Protein AF-A0A6G2DEC5-F1 (afdb_monomer_lite)

Sequence (152 aa):
QDPIVVGNTFGRDRAMTNDLGRRVKVAGPSTPVSITGLNEAPMAGDHFAVYEDEKSARAAGEERAKRALMKQRQATQRVSLENLFDTLKAGELKSVNVIIKADVQGSVEALSASLQKIDVEGVKVTIVHSAVGAINESDVTLAEASNAFIVG

Radius of gyration: 20.08 Å; chains: 1; bounding box: 40×41×50 Å

Secondary structure (DSSP, 8-state):
--EEEETTEEEEEEEEEETTS-EES---TT--EEEEEESSPPPTTPPEEE-S-HHHHHHHHHHHHHHHHHHHHHHHT---HHHHHHHHHSTT-EEEEEEEEESSHHHHHHHHHHHHT--BTTEEEEEEEEEES---HHHHHHHHHHTEEEE-

Foldseek 3Di:
DWWKDWQLKTFDFPWKAFPVRDTDPDDDPPTDIDGDTIPDDHDPPTDMDTDPDNVVSVVVSNVRNVVVVVVVVVVVPPPDPVNVVVVVVPPQLAEAEAEEEEQDPVVQVVVVVVQCPPDDPSYHYHYPYTDYDDDDPVNVVVCVVVVHYYDD

Structure (mmCIF, N/CA/C/O backbone):
data_AF-A0A6G2DEC5-F1
#
_entry.id   AF-A0A6G2DEC5-F1
#
loop_
_atom_site.group_PDB
_atom_site.id
_atom_site.type_symbol
_atom_site.label_atom_id
_atom_site.label_alt_id
_atom_site.label_comp_id
_atom_site.label_asym_id
_atom_site.label_entity_id
_atom_site.label_seq_id
_atom_site.pdbx_PDB_ins_code
_atom_site.Cartn_x
_atom_site.Cartn_y
_atom_site.Cartn_z
_atom_site.occupancy
_atom_site.B_iso_or_equiv
_atom_site.auth_seq_id
_atom_site.auth_comp_id
_atom_site.auth_asym_id
_atom_site.auth_atom_id
_atom_site.pdbx_PDB_model_num
ATOM 1 N N . GLN A 1 1 ? 15.491 0.737 -17.686 1.00 77.00 1 GLN A N 1
ATOM 2 C CA . GLN A 1 1 ? 14.823 0.712 -16.370 1.00 77.00 1 GLN A CA 1
ATOM 3 C C . GLN A 1 1 ? 13.749 1.742 -16.492 1.00 77.00 1 GLN A C 1
ATOM 5 O O . GLN A 1 1 ? 14.075 2.919 -16.627 1.00 77.00 1 GLN A O 1
ATOM 10 N N . ASP A 1 2 ? 12.519 1.272 -16.551 1.00 84.25 2 ASP A N 1
ATOM 11 C CA . ASP A 1 2 ? 11.446 2.078 -17.098 1.00 84.25 2 ASP A CA 1
ATOM 12 C C . ASP A 1 2 ? 10.805 2.867 -15.952 1.00 84.25 2 ASP A C 1
ATOM 14 O O . ASP A 1 2 ? 10.551 2.292 -14.882 1.00 84.25 2 ASP A O 1
ATOM 18 N N . PRO A 1 3 ? 10.629 4.190 -16.106 1.00 89.31 3 PRO A N 1
ATOM 19 C CA . PRO A 1 3 ? 9.904 4.997 -15.140 1.00 89.31 3 PRO A CA 1
ATOM 20 C C . PRO A 1 3 ? 8.437 4.586 -15.090 1.00 89.31 3 PRO A C 1
ATOM 22 O O . PRO A 1 3 ? 7.743 4.561 -16.107 1.00 89.31 3 PRO A O 1
ATOM 25 N N . ILE A 1 4 ? 7.959 4.291 -13.888 1.00 90.38 4 ILE A N 1
ATOM 26 C CA . ILE A 1 4 ? 6.611 3.783 -13.656 1.00 90.38 4 ILE A CA 1
ATOM 27 C C . ILE A 1 4 ? 5.902 4.686 -12.657 1.00 90.38 4 ILE A C 1
ATOM 29 O O . ILE A 1 4 ? 6.485 5.128 -11.664 1.00 90.38 4 ILE A O 1
ATOM 33 N N . VAL A 1 5 ? 4.614 4.905 -12.902 1.00 90.38 5 VAL A N 1
ATOM 34 C CA . VAL A 1 5 ? 3.688 5.511 -11.950 1.00 90.38 5 VAL A CA 1
ATOM 35 C C . VAL A 1 5 ? 2.519 4.555 -11.747 1.00 90.38 5 VAL A C 1
ATOM 37 O O . VAL A 1 5 ? 1.911 4.103 -12.717 1.00 90.38 5 VAL A O 1
ATOM 40 N N . VAL A 1 6 ? 2.199 4.256 -10.490 1.00 89.44 6 VAL A N 1
ATOM 41 C CA . VAL A 1 6 ? 1.063 3.413 -10.102 1.00 89.44 6 VAL A CA 1
ATOM 42 C C . VAL A 1 6 ? 0.223 4.197 -9.109 1.00 89.44 6 VAL A C 1
ATOM 44 O O . VAL A 1 6 ? 0.680 4.476 -8.005 1.00 89.44 6 VAL A O 1
ATOM 47 N N . GLY A 1 7 ? -0.971 4.624 -9.518 1.00 87.56 7 GLY A N 1
ATOM 48 C CA . GLY A 1 7 ? -1.825 5.467 -8.677 1.00 87.56 7 GLY A CA 1
ATOM 49 C C . GLY A 1 7 ? -1.124 6.764 -8.252 1.00 87.56 7 GLY A C 1
ATOM 50 O O . GLY A 1 7 ? -0.801 7.609 -9.097 1.00 87.56 7 GLY A O 1
ATOM 51 N N . ASN A 1 8 ? -0.894 6.901 -6.941 1.00 86.38 8 ASN A N 1
ATOM 52 C CA . ASN A 1 8 ? -0.199 8.032 -6.305 1.00 86.38 8 ASN A CA 1
ATOM 53 C C . ASN A 1 8 ? 1.304 7.780 -6.070 1.00 86.38 8 ASN A C 1
ATOM 55 O O . ASN A 1 8 ? 2.011 8.647 -5.563 1.00 86.38 8 ASN A O 1
ATOM 59 N N . THR A 1 9 ? 1.787 6.598 -6.430 1.00 85.69 9 THR A N 1
ATOM 60 C CA . THR A 1 9 ? 3.142 6.104 -6.186 1.00 85.69 9 THR A CA 1
ATOM 61 C C . THR A 1 9 ? 3.947 6.160 -7.482 1.00 85.69 9 THR A C 1
ATOM 63 O O . THR A 1 9 ? 3.401 6.017 -8.578 1.00 85.69 9 THR A O 1
ATOM 66 N N . PHE A 1 10 ? 5.261 6.354 -7.390 1.00 88.94 10 PHE A N 1
ATOM 67 C CA . PHE A 1 10 ? 6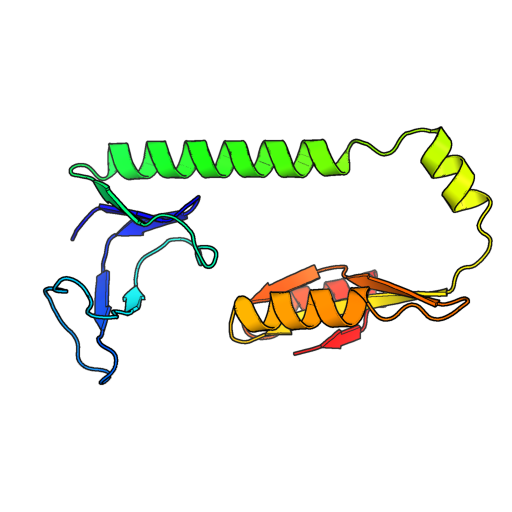.147 6.368 -8.554 1.00 88.94 10 PHE A CA 1
ATOM 68 C C . PHE A 1 10 ? 7.467 5.656 -8.264 1.00 88.94 10 PHE A C 1
ATOM 70 O O . PHE A 1 10 ? 7.882 5.473 -7.122 1.00 88.94 10 PHE A O 1
ATOM 77 N N . GLY A 1 11 ? 8.167 5.250 -9.313 1.00 89.19 11 GLY A N 1
ATOM 78 C CA . GLY A 1 11 ? 9.465 4.616 -9.158 1.00 89.19 11 GLY A CA 1
ATOM 79 C C . GLY A 1 11 ? 10.057 4.164 -10.475 1.00 89.19 11 GLY A C 1
ATOM 80 O O . GLY A 1 11 ? 9.668 4.616 -11.551 1.00 89.19 11 GLY A O 1
ATOM 81 N N . ARG A 1 12 ? 11.026 3.260 -10.374 1.00 89.00 12 ARG A N 1
ATOM 82 C CA . ARG A 1 12 ? 11.648 2.617 -11.531 1.00 89.00 12 ARG A CA 1
ATOM 83 C C . ARG A 1 12 ? 11.543 1.114 -11.365 1.00 89.00 12 ARG A C 1
ATOM 85 O O . ARG A 1 12 ? 11.756 0.616 -10.260 1.00 89.00 12 ARG A O 1
ATOM 92 N N . ASP A 1 13 ? 11.303 0.395 -12.456 1.00 87.88 13 ASP A N 1
ATOM 93 C CA . ASP A 1 13 ? 11.445 -1.060 -12.426 1.00 87.88 13 ASP A CA 1
ATOM 94 C C . ASP A 1 13 ? 12.917 -1.442 -12.198 1.00 87.88 13 ASP A C 1
ATOM 96 O O . ASP A 1 13 ? 13.788 -1.210 -13.046 1.00 87.88 13 ASP A O 1
ATOM 100 N N . ARG A 1 14 ? 13.202 -2.009 -11.021 1.00 87.44 14 ARG A N 1
ATOM 101 C CA . ARG A 1 14 ? 14.516 -2.565 -10.664 1.00 87.44 14 ARG A CA 1
ATOM 102 C C . ARG A 1 14 ? 14.591 -4.058 -10.960 1.00 87.44 14 ARG A C 1
ATOM 104 O O . ARG A 1 14 ? 15.670 -4.563 -11.286 1.00 87.44 14 ARG A O 1
ATOM 111 N N . ALA A 1 15 ? 13.483 -4.769 -10.800 1.00 88.50 15 ALA A N 1
ATOM 112 C CA . ALA A 1 15 ? 13.379 -6.188 -11.081 1.00 88.50 15 ALA A CA 1
ATOM 113 C C . ALA A 1 15 ? 11.914 -6.602 -11.200 1.00 88.50 15 ALA A C 1
ATOM 115 O O . ALA A 1 15 ? 11.117 -6.290 -10.310 1.00 88.50 15 ALA A O 1
ATOM 116 N N . MET A 1 16 ? 11.641 -7.420 -12.218 1.00 91.38 16 MET A N 1
ATOM 117 C CA . MET A 1 16 ? 10.398 -8.165 -12.364 1.00 91.38 16 MET A CA 1
ATOM 118 C C . MET A 1 16 ? 10.610 -9.647 -12.068 1.00 91.38 16 MET A C 1
ATOM 120 O O . MET A 1 16 ? 11.571 -10.262 -12.545 1.00 91.38 16 MET A O 1
ATOM 124 N N . THR A 1 17 ? 9.677 -10.226 -11.324 1.00 92.62 17 THR A N 1
ATOM 125 C CA . THR A 1 17 ? 9.620 -11.659 -11.020 1.00 92.62 17 THR A CA 1
ATOM 126 C C . THR A 1 17 ? 8.241 -12.184 -11.402 1.00 92.62 17 THR A C 1
ATOM 128 O O . THR A 1 17 ? 7.243 -11.540 -11.092 1.00 92.62 17 THR A O 1
ATOM 131 N N . ASN A 1 18 ? 8.169 -13.320 -12.091 1.00 92.69 18 ASN A N 1
ATOM 132 C CA . ASN A 1 18 ? 6.888 -13.942 -12.429 1.00 92.69 18 ASN A CA 1
ATOM 133 C C . ASN A 1 18 ? 6.303 -14.746 -11.251 1.00 92.69 18 ASN A C 1
ATOM 135 O O . ASN A 1 18 ? 6.930 -14.904 -10.203 1.00 92.69 18 ASN A O 1
ATOM 139 N N . ASP A 1 19 ? 5.108 -15.286 -11.453 1.00 88.50 19 ASP A N 1
ATOM 140 C CA . ASP A 1 19 ? 4.388 -16.188 -10.545 1.00 88.50 19 ASP A CA 1
ATOM 141 C C . ASP A 1 19 ? 5.186 -17.444 -10.144 1.00 88.50 19 ASP A C 1
ATOM 143 O O . ASP A 1 19 ? 5.027 -17.961 -9.042 1.00 88.50 19 ASP A O 1
ATOM 147 N N . LEU A 1 20 ? 6.103 -17.899 -11.002 1.00 89.62 20 LEU A N 1
ATOM 148 C CA . LEU A 1 20 ? 7.000 -19.030 -10.734 1.00 89.62 20 LEU A CA 1
ATOM 149 C C . LEU A 1 20 ? 8.281 -18.639 -9.975 1.00 89.62 20 LEU A C 1
ATOM 151 O O . LEU A 1 20 ? 9.207 -19.449 -9.879 1.00 89.62 20 LEU A O 1
ATOM 155 N N . GLY A 1 21 ? 8.388 -17.397 -9.492 1.00 86.62 21 GLY A N 1
ATOM 156 C CA . GLY A 1 21 ? 9.553 -16.908 -8.750 1.00 86.62 21 GLY A CA 1
ATOM 157 C C . GLY A 1 21 ? 10.800 -16.673 -9.610 1.00 86.62 21 GLY A C 1
ATOM 158 O O . GLY A 1 21 ? 11.896 -16.481 -9.084 1.00 86.62 21 GLY A O 1
ATOM 159 N N . ARG A 1 22 ? 10.672 -16.684 -10.941 1.00 90.62 22 ARG A N 1
ATOM 160 C CA . ARG A 1 22 ? 11.786 -16.469 -11.874 1.00 90.62 22 ARG A CA 1
ATOM 161 C C . ARG A 1 22 ? 11.861 -15.004 -12.271 1.00 90.62 22 ARG A C 1
ATOM 163 O O . ARG A 1 22 ? 10.852 -14.384 -12.604 1.00 90.62 22 ARG A O 1
ATOM 170 N N . ARG A 1 23 ? 13.078 -14.455 -12.298 1.00 90.44 23 ARG A N 1
ATOM 171 C CA . ARG A 1 23 ? 13.302 -13.096 -12.803 1.00 90.44 23 ARG A CA 1
ATOM 172 C C . ARG A 1 23 ? 13.040 -13.056 -14.304 1.00 90.44 23 ARG A C 1
ATOM 174 O O . ARG A 1 23 ? 13.618 -13.838 -15.058 1.00 90.44 23 ARG A O 1
ATOM 181 N N . VAL A 1 24 ? 12.204 -12.118 -14.723 1.00 90.31 24 VAL A N 1
ATOM 182 C CA . VAL A 1 24 ? 11.853 -11.881 -16.125 1.00 90.31 24 VAL A CA 1
ATOM 183 C C . VAL A 1 24 ? 12.268 -10.468 -16.519 1.00 90.31 24 VAL A C 1
ATOM 185 O O . VAL A 1 24 ? 12.336 -9.573 -15.683 1.00 90.31 24 VAL A O 1
ATOM 188 N N . LYS A 1 25 ? 12.604 -10.269 -17.796 1.00 87.25 25 LYS A N 1
ATOM 189 C CA . LYS A 1 25 ? 12.949 -8.941 -18.340 1.00 87.25 25 LYS A CA 1
ATOM 190 C C . LYS A 1 25 ? 11.800 -8.296 -19.105 1.00 87.25 25 LYS A C 1
ATOM 192 O O . LYS A 1 25 ? 11.834 -7.100 -19.348 1.00 87.25 25 LYS A O 1
ATOM 197 N N . VAL A 1 26 ? 10.824 -9.098 -19.519 1.00 87.31 26 VAL A N 1
ATOM 198 C CA . VAL A 1 26 ? 9.687 -8.676 -20.332 1.00 87.31 26 VAL A CA 1
ATOM 199 C C . VAL A 1 26 ? 8.452 -9.368 -19.775 1.00 87.31 26 VAL A C 1
ATOM 201 O O . VAL A 1 26 ? 8.478 -10.581 -19.562 1.00 87.31 26 VAL A O 1
ATOM 204 N N . ALA A 1 27 ? 7.395 -8.596 -19.542 1.00 87.06 27 ALA A N 1
ATOM 205 C CA . ALA A 1 27 ? 6.077 -9.098 -19.185 1.00 87.06 27 ALA A CA 1
ATOM 206 C C . ALA A 1 27 ? 5.157 -8.950 -20.403 1.00 87.06 27 ALA A C 1
ATOM 208 O O . ALA A 1 27 ? 4.969 -7.846 -20.913 1.00 87.06 27 ALA A O 1
ATOM 209 N N . GLY A 1 28 ? 4.626 -10.066 -20.905 1.00 89.25 28 GLY A N 1
ATOM 210 C CA . GLY A 1 28 ? 3.615 -10.045 -21.960 1.00 89.25 28 GLY A CA 1
ATOM 211 C C . GLY A 1 28 ? 2.237 -9.652 -21.415 1.00 89.25 28 GLY A C 1
ATOM 212 O O . GLY A 1 28 ? 2.022 -9.676 -20.198 1.00 89.25 28 GLY A O 1
ATOM 213 N N . PRO A 1 29 ? 1.269 -9.335 -22.292 1.00 88.19 29 PRO A N 1
ATOM 214 C CA . PRO A 1 29 ? -0.108 -9.124 -21.861 1.00 88.19 29 PRO A CA 1
ATOM 215 C C . PRO A 1 29 ? -0.630 -10.369 -21.126 1.00 88.19 29 PRO A C 1
ATOM 217 O O . PRO A 1 29 ? -0.350 -11.500 -21.522 1.00 88.19 29 PRO A O 1
ATOM 220 N N . SER A 1 30 ? -1.399 -10.160 -20.057 1.00 87.75 30 SER A N 1
ATOM 221 C CA . SER A 1 30 ? -1.963 -11.221 -19.198 1.00 87.75 30 SER A CA 1
ATOM 222 C C . SER A 1 30 ? -0.949 -12.043 -18.388 1.00 87.75 30 SER A C 1
ATOM 224 O O . SER A 1 30 ? -1.310 -13.084 -17.847 1.00 87.75 30 SER A O 1
ATOM 226 N N . THR A 1 31 ? 0.307 -11.600 -18.273 1.00 87.12 31 THR A N 1
ATOM 227 C CA . THR A 1 31 ? 1.293 -12.247 -17.391 1.00 87.12 31 THR A CA 1
ATOM 228 C C . THR A 1 31 ? 1.399 -11.485 -16.068 1.00 87.12 31 THR A C 1
ATOM 230 O O . THR A 1 31 ? 1.817 -10.325 -16.086 1.00 87.12 31 THR A O 1
ATOM 233 N N . PRO A 1 32 ? 1.053 -12.092 -14.918 1.00 90.50 32 PRO A N 1
ATOM 234 C CA . PRO A 1 32 ? 1.252 -11.453 -13.625 1.00 90.50 32 PRO A CA 1
ATOM 235 C C . PRO A 1 32 ? 2.749 -11.370 -13.309 1.00 90.50 32 PRO A C 1
ATOM 237 O O . PRO A 1 32 ? 3.482 -12.356 -13.414 1.00 90.50 32 PRO A O 1
ATOM 240 N N . VAL A 1 33 ? 3.206 -10.185 -12.908 1.00 91.12 33 VAL A N 1
ATOM 241 C CA . VAL A 1 33 ? 4.591 -9.950 -12.493 1.00 91.12 33 VAL A CA 1
ATOM 242 C C . VAL A 1 33 ? 4.633 -9.105 -11.228 1.00 91.12 33 VAL A C 1
ATOM 244 O O . VAL A 1 33 ? 3.860 -8.164 -11.060 1.00 91.12 33 VAL A O 1
ATOM 247 N N . SER A 1 34 ? 5.565 -9.434 -10.341 1.00 89.06 34 SER A N 1
ATOM 248 C CA . SER A 1 34 ? 5.911 -8.623 -9.181 1.00 89.06 34 SER A CA 1
ATOM 249 C C . SER A 1 34 ? 7.036 -7.673 -9.561 1.00 89.06 34 SER A C 1
ATOM 251 O O . SER A 1 34 ? 8.123 -8.122 -9.929 1.00 89.06 34 SER A O 1
ATOM 253 N N . ILE A 1 35 ? 6.782 -6.373 -9.439 1.00 89.94 35 ILE A N 1
ATOM 254 C CA . ILE A 1 35 ? 7.745 -5.308 -9.731 1.00 89.94 35 ILE A CA 1
ATOM 255 C C . ILE A 1 35 ? 8.328 -4.800 -8.416 1.00 89.94 35 ILE A C 1
ATOM 257 O O . ILE A 1 35 ? 7.616 -4.617 -7.431 1.00 89.94 35 ILE A O 1
ATOM 261 N N . THR A 1 36 ? 9.631 -4.542 -8.405 1.00 88.44 36 THR A N 1
ATOM 262 C CA . THR A 1 36 ? 10.325 -3.919 -7.271 1.00 88.44 36 THR A CA 1
ATOM 263 C C . THR A 1 36 ? 10.931 -2.582 -7.686 1.00 88.44 36 THR A C 1
ATOM 265 O O . THR A 1 36 ? 11.375 -2.427 -8.823 1.00 88.44 36 THR A O 1
ATOM 268 N N . GLY A 1 37 ? 10.986 -1.617 -6.760 1.00 87.00 37 GLY A N 1
ATOM 269 C CA . GLY A 1 37 ? 11.582 -0.294 -7.005 1.00 87.00 37 GLY A CA 1
ATOM 270 C C . GLY A 1 37 ? 10.613 0.892 -7.014 1.00 87.00 37 GLY A C 1
ATOM 271 O O . GLY A 1 37 ? 11.015 1.996 -7.385 1.00 87.00 37 GLY A O 1
ATOM 272 N N . LEU A 1 38 ? 9.370 0.679 -6.583 1.00 87.56 38 LEU A N 1
ATOM 273 C CA . LEU A 1 38 ? 8.452 1.755 -6.212 1.00 87.56 38 LEU A CA 1
ATOM 274 C C . LEU A 1 38 ? 8.864 2.369 -4.867 1.00 87.56 38 LEU A C 1
ATOM 276 O O . LEU A 1 38 ? 9.467 1.691 -4.032 1.00 87.56 38 LEU A O 1
ATOM 280 N N . ASN A 1 39 ? 8.572 3.656 -4.681 1.00 84.94 39 ASN A N 1
ATOM 281 C CA . ASN A 1 39 ? 8.861 4.368 -3.436 1.00 84.94 39 ASN A CA 1
ATOM 282 C C . ASN A 1 39 ? 7.960 3.920 -2.273 1.00 84.94 39 ASN A C 1
ATOM 284 O O . ASN A 1 39 ? 8.430 3.821 -1.144 1.00 84.94 39 ASN A O 1
ATOM 288 N N . GLU A 1 40 ? 6.695 3.625 -2.560 1.00 82.25 40 GLU A N 1
ATOM 289 C CA . GLU A 1 40 ? 5.692 3.148 -1.607 1.00 82.25 40 GLU A CA 1
ATOM 290 C C . GLU A 1 40 ? 4.906 1.973 -2.206 1.00 82.25 40 GLU A C 1
ATOM 292 O O . GLU A 1 40 ? 5.019 1.674 -3.398 1.00 82.25 40 GLU A O 1
ATOM 297 N N . ALA A 1 41 ? 4.122 1.281 -1.380 1.00 82.81 41 ALA A N 1
ATOM 298 C CA . ALA A 1 41 ? 3.203 0.261 -1.868 1.00 82.81 41 ALA A CA 1
ATOM 299 C C . ALA A 1 41 ? 1.961 0.944 -2.478 1.00 82.81 41 ALA A C 1
ATOM 301 O O . ALA A 1 41 ? 1.290 1.695 -1.768 1.00 82.81 41 ALA A O 1
ATOM 302 N N . PRO A 1 42 ? 1.644 0.717 -3.767 1.00 85.00 42 PRO A N 1
ATOM 303 C CA . PRO A 1 42 ? 0.431 1.257 -4.373 1.00 85.00 42 PRO A CA 1
ATOM 304 C C . PRO A 1 42 ? -0.819 0.558 -3.825 1.00 85.00 42 PRO A C 1
ATOM 306 O O . PRO A 1 42 ? -0.738 -0.543 -3.270 1.00 85.00 42 PRO A O 1
ATOM 309 N N . MET A 1 43 ? -1.989 1.168 -4.020 1.00 82.25 43 MET A N 1
ATOM 310 C CA . MET A 1 43 ? -3.250 0.545 -3.626 1.00 82.25 43 MET A CA 1
ATOM 311 C C . MET A 1 43 ? -3.699 -0.492 -4.659 1.00 82.25 43 MET A C 1
ATOM 313 O O . MET A 1 43 ? -3.389 -0.414 -5.852 1.00 82.25 43 MET A O 1
ATOM 317 N N . ALA A 1 44 ? -4.460 -1.485 -4.199 1.00 82.06 44 ALA A N 1
ATOM 318 C CA . ALA A 1 44 ? -5.062 -2.459 -5.096 1.00 82.06 44 ALA A CA 1
ATOM 319 C C . ALA A 1 44 ? -6.044 -1.760 -6.053 1.00 82.06 44 ALA A C 1
ATOM 321 O O . ALA A 1 44 ? -6.886 -0.971 -5.633 1.00 82.06 44 ALA A O 1
ATOM 322 N N . GLY A 1 45 ? -5.936 -2.062 -7.349 1.00 82.75 45 GLY A N 1
ATOM 323 C CA . GLY A 1 45 ? -6.774 -1.456 -8.389 1.00 82.75 45 GLY A CA 1
ATOM 324 C C . GLY A 1 45 ? -6.255 -0.128 -8.950 1.00 82.75 45 GLY A C 1
ATOM 325 O O . GLY A 1 45 ? -6.870 0.408 -9.871 1.00 82.75 45 GLY A O 1
ATOM 326 N N . ASP A 1 46 ? -5.123 0.384 -8.459 1.00 86.75 46 ASP A N 1
ATOM 327 C CA . ASP A 1 46 ? -4.503 1.580 -9.022 1.00 86.75 46 ASP A CA 1
ATOM 328 C C . ASP A 1 46 ? -4.038 1.368 -10.470 1.00 86.75 46 ASP A C 1
ATOM 330 O O . ASP A 1 46 ? -3.503 0.324 -10.852 1.00 86.75 46 ASP A O 1
ATOM 334 N N . HIS A 1 47 ? -4.200 2.408 -11.290 1.00 86.56 47 HIS A N 1
ATOM 335 C CA . HIS A 1 47 ? -3.745 2.385 -12.675 1.00 86.56 47 HIS A CA 1
ATOM 336 C C . HIS A 1 47 ? -2.218 2.436 -12.760 1.00 86.56 47 HIS A C 1
ATOM 338 O O . HIS A 1 47 ? -1.582 3.357 -12.243 1.00 86.56 47 HIS A O 1
ATOM 344 N N . PHE A 1 48 ? -1.660 1.471 -13.487 1.00 88.38 48 PHE A N 1
ATOM 345 C CA . PHE A 1 48 ? -0.248 1.382 -13.833 1.00 88.38 48 PHE A CA 1
ATOM 346 C C . PHE A 1 48 ? 0.025 2.087 -15.167 1.00 88.38 48 PHE A C 1
ATOM 348 O O . PHE A 1 48 ? -0.643 1.809 -16.165 1.00 88.38 48 PHE A O 1
ATOM 355 N N . ALA A 1 49 ? 1.022 2.971 -15.203 1.00 89.19 49 ALA A N 1
ATOM 356 C CA . ALA A 1 49 ? 1.457 3.659 -16.413 1.00 89.19 49 ALA A CA 1
ATOM 357 C C . ALA A 1 49 ? 2.986 3.752 -16.486 1.00 89.19 49 ALA A C 1
ATOM 359 O O . ALA A 1 49 ? 3.649 4.090 -15.503 1.00 89.19 49 ALA A O 1
ATOM 360 N N . VAL A 1 50 ? 3.530 3.493 -17.675 1.00 89.19 50 VAL A N 1
ATOM 361 C CA . VAL A 1 50 ? 4.952 3.674 -17.995 1.00 89.19 50 VAL A CA 1
ATOM 362 C C . VAL A 1 50 ? 5.131 5.027 -18.672 1.00 89.19 50 VAL A C 1
ATOM 364 O O . VAL A 1 50 ? 4.311 5.423 -19.500 1.00 89.19 50 VAL A O 1
ATOM 367 N N . TYR A 1 51 ? 6.194 5.735 -18.313 1.00 87.56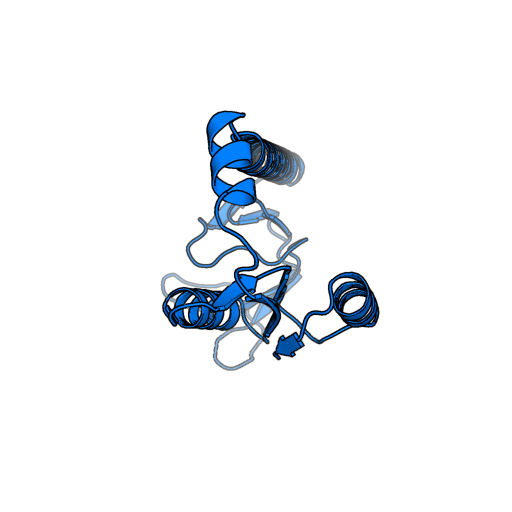 51 TYR A N 1
ATOM 368 C CA . TYR A 1 51 ? 6.546 7.034 -18.875 1.00 87.56 51 TYR A CA 1
ATOM 369 C C . TYR A 1 51 ? 7.897 6.946 -19.582 1.00 87.56 51 TYR A C 1
ATOM 371 O O . TYR A 1 51 ? 8.764 6.178 -19.174 1.00 87.56 51 TYR A O 1
ATOM 379 N N . GLU A 1 52 ? 8.091 7.766 -20.612 1.00 86.00 52 GLU A N 1
ATOM 380 C CA . GLU A 1 52 ? 9.368 7.849 -21.337 1.00 86.00 52 GLU A CA 1
ATOM 381 C C . GLU A 1 52 ? 10.467 8.475 -20.465 1.00 86.00 52 GLU A C 1
ATOM 383 O O . GLU A 1 52 ? 11.592 7.981 -20.416 1.00 86.00 52 GLU A O 1
ATOM 388 N N . ASP A 1 53 ? 10.106 9.514 -19.704 1.00 88.00 53 ASP A N 1
ATOM 389 C CA . ASP A 1 53 ? 11.027 10.279 -18.869 1.00 88.00 53 ASP A CA 1
ATOM 390 C C . ASP A 1 53 ? 10.727 10.125 -17.376 1.00 88.00 53 ASP A C 1
ATOM 392 O O . ASP A 1 53 ? 9.599 10.314 -16.908 1.00 88.00 53 ASP A O 1
ATOM 396 N N . GLU A 1 54 ? 11.779 9.915 -16.582 1.00 84.06 54 GLU A N 1
ATOM 397 C CA . GLU A 1 54 ? 11.665 9.840 -15.122 1.00 84.06 54 GLU A CA 1
ATOM 398 C C . GLU A 1 54 ? 11.170 11.151 -14.506 1.00 84.06 54 GLU A C 1
ATOM 400 O O . GLU A 1 54 ? 10.386 11.141 -13.558 1.00 84.06 54 GLU A O 1
ATOM 405 N N . LYS A 1 55 ? 11.612 12.292 -15.041 1.00 87.56 55 LYS A N 1
ATOM 406 C CA . LYS A 1 55 ? 11.212 13.606 -14.527 1.00 87.56 55 LYS A CA 1
ATOM 407 C C . LYS A 1 55 ? 9.700 13.801 -14.646 1.00 87.56 55 LYS A C 1
ATOM 409 O O . LYS A 1 55 ? 9.073 14.281 -13.704 1.00 87.56 55 LYS A O 1
ATOM 414 N N . SER A 1 56 ? 9.130 13.380 -15.773 1.00 87.31 56 SER A N 1
ATOM 415 C CA . SER A 1 56 ? 7.693 13.429 -16.040 1.00 87.31 56 SER A CA 1
ATOM 416 C C . SER A 1 56 ? 6.923 12.450 -15.151 1.00 87.31 56 SER A C 1
ATOM 418 O O . SER A 1 56 ? 5.916 12.834 -14.559 1.00 87.31 56 SER A O 1
ATOM 420 N N . ALA A 1 57 ? 7.432 11.223 -14.980 1.00 86.06 57 ALA A N 1
ATOM 421 C CA . ALA A 1 57 ? 6.857 10.225 -14.073 1.00 86.06 57 ALA A CA 1
ATOM 422 C C . ALA A 1 57 ? 6.805 10.726 -12.620 1.00 86.06 57 ALA A C 1
ATOM 424 O O . ALA A 1 57 ? 5.765 10.660 -11.965 1.00 86.06 57 ALA A O 1
ATOM 425 N N . ARG A 1 58 ? 7.921 11.283 -12.133 1.00 86.19 58 ARG A N 1
ATOM 426 C CA . ARG A 1 58 ? 8.038 11.842 -10.783 1.00 86.19 58 ARG A CA 1
ATOM 427 C C . ARG A 1 58 ? 7.083 13.011 -10.581 1.00 86.19 58 ARG A C 1
ATOM 429 O O . ARG A 1 58 ? 6.339 13.005 -9.610 1.00 86.19 58 ARG A O 1
ATOM 436 N N . ALA A 1 59 ? 7.054 13.970 -11.509 1.00 88.19 59 ALA A N 1
ATOM 437 C CA . ALA A 1 59 ? 6.154 15.118 -11.418 1.00 88.19 59 ALA A CA 1
ATOM 438 C C . ALA A 1 59 ? 4.678 14.684 -11.368 1.00 88.19 59 ALA A C 1
ATOM 440 O O . ALA A 1 59 ? 3.920 15.177 -10.534 1.00 88.19 59 ALA A O 1
ATOM 441 N N . ALA A 1 60 ? 4.283 13.718 -12.205 1.00 87.38 60 ALA A N 1
ATOM 442 C CA . ALA A 1 60 ? 2.926 13.178 -12.209 1.00 87.38 60 ALA A CA 1
ATOM 443 C C . ALA A 1 60 ? 2.581 12.440 -10.902 1.00 87.38 60 ALA A C 1
ATOM 445 O O . ALA A 1 60 ? 1.494 12.637 -10.356 1.00 87.38 60 ALA A O 1
ATOM 446 N N . GLY A 1 61 ? 3.495 11.609 -10.391 1.00 86.00 61 GLY A N 1
ATOM 447 C CA . GLY A 1 61 ? 3.322 10.895 -9.124 1.00 86.00 61 GLY A CA 1
ATOM 448 C C . GLY A 1 61 ? 3.215 11.845 -7.928 1.00 86.00 61 GLY A C 1
ATOM 449 O O . GLY A 1 61 ? 2.268 11.752 -7.151 1.00 86.00 61 GLY A O 1
ATOM 450 N N . GLU A 1 62 ? 4.124 12.817 -7.823 1.00 87.69 62 GLU A N 1
ATOM 451 C CA . GLU A 1 62 ? 4.128 13.822 -6.753 1.00 87.69 62 GLU A CA 1
ATOM 452 C C . GLU A 1 62 ? 2.863 14.687 -6.764 1.00 87.69 62 GLU A C 1
ATOM 454 O O . GLU A 1 62 ? 2.280 14.952 -5.709 1.00 87.69 62 GLU A O 1
ATOM 459 N N . GLU A 1 63 ? 2.391 15.105 -7.942 1.00 89.38 63 GLU A N 1
ATOM 460 C CA . GLU A 1 63 ? 1.156 15.882 -8.048 1.00 89.38 63 GLU A CA 1
ATOM 461 C C . GLU A 1 63 ? -0.062 15.072 -7.575 1.00 89.38 63 GLU A C 1
ATOM 463 O O . GLU A 1 63 ? -0.903 15.587 -6.826 1.00 89.38 63 GLU A O 1
ATOM 468 N N . ARG A 1 64 ? -0.146 13.791 -7.962 1.00 88.44 64 ARG A N 1
ATOM 469 C CA . ARG A 1 64 ? -1.221 12.882 -7.534 1.00 88.44 64 ARG A CA 1
ATOM 470 C C . ARG A 1 64 ? -1.179 12.625 -6.031 1.00 88.44 64 ARG A C 1
ATOM 472 O O . ARG A 1 64 ? -2.204 12.808 -5.373 1.00 88.44 64 ARG A O 1
ATOM 479 N N . ALA A 1 65 ? -0.007 12.320 -5.477 1.00 85.81 65 ALA A N 1
ATOM 480 C CA . ALA A 1 65 ? 0.189 12.139 -4.040 1.00 85.81 65 ALA A CA 1
ATOM 481 C C . ALA A 1 65 ? -0.219 13.390 -3.248 1.00 85.81 65 ALA A C 1
ATOM 483 O O . ALA A 1 65 ? -0.992 13.311 -2.290 1.00 85.81 65 ALA A O 1
ATOM 484 N N . LYS A 1 66 ? 0.208 14.577 -3.697 1.00 88.12 66 LYS A N 1
ATOM 485 C CA . LYS A 1 66 ? -0.162 15.851 -3.067 1.00 88.12 66 LYS A CA 1
ATOM 486 C C . LYS A 1 66 ? -1.675 16.072 -3.091 1.00 88.12 66 LYS A C 1
ATOM 488 O O . LYS A 1 66 ? -2.257 16.492 -2.090 1.00 88.12 66 LYS A O 1
ATOM 493 N N . ARG A 1 67 ? -2.326 15.781 -4.220 1.00 88.06 67 ARG A N 1
ATOM 494 C CA . ARG A 1 67 ? -3.781 15.906 -4.374 1.00 88.06 67 ARG A CA 1
ATOM 495 C C . ARG A 1 67 ? -4.535 14.921 -3.478 1.00 88.06 67 ARG A C 1
ATOM 497 O O . ARG A 1 67 ? -5.539 15.308 -2.880 1.00 88.06 67 ARG A O 1
ATOM 504 N N . ALA A 1 68 ? -4.055 13.685 -3.360 1.00 84.56 68 ALA A N 1
ATOM 505 C CA . ALA A 1 68 ? -4.620 12.676 -2.468 1.00 84.56 68 ALA A CA 1
ATOM 506 C C . ALA A 1 68 ? -4.529 13.114 -0.998 1.00 84.56 68 ALA A C 1
ATOM 508 O O . ALA A 1 68 ? -5.540 13.119 -0.295 1.00 84.56 68 ALA A O 1
ATOM 509 N N . LEU A 1 69 ? -3.364 13.614 -0.572 1.00 84.50 69 LEU A N 1
ATOM 510 C CA . LEU A 1 69 ? -3.160 14.135 0.780 1.00 84.50 69 LEU A CA 1
ATOM 511 C C . LEU A 1 69 ? -4.082 15.325 1.094 1.00 84.50 69 LEU A C 1
ATOM 513 O O . LEU A 1 69 ? -4.651 15.406 2.183 1.00 84.50 69 LEU A O 1
ATOM 517 N N . MET A 1 70 ? -4.268 16.250 0.144 1.00 85.44 70 MET A N 1
ATOM 518 C CA . MET A 1 70 ? -5.213 17.361 0.319 1.00 85.44 70 MET A CA 1
ATOM 519 C C . MET A 1 70 ? -6.655 16.872 0.475 1.00 85.44 70 MET A C 1
ATOM 521 O O . MET A 1 70 ? -7.359 17.352 1.363 1.00 85.44 70 MET A O 1
ATOM 525 N N . LYS A 1 71 ? -7.095 15.909 -0.346 1.00 83.81 71 LYS A N 1
ATOM 526 C CA . LYS A 1 71 ? -8.439 15.320 -0.232 1.00 83.81 71 LYS A CA 1
ATOM 527 C C . LYS A 1 71 ? -8.650 14.650 1.124 1.00 83.81 71 LYS A C 1
ATOM 529 O O . LYS A 1 71 ? -9.686 14.867 1.747 1.00 83.81 71 LYS A O 1
ATOM 534 N N . GLN A 1 72 ? -7.665 13.890 1.600 1.00 80.19 72 GLN A N 1
ATOM 535 C CA . GLN A 1 72 ? -7.733 13.232 2.904 1.00 80.19 72 GLN A CA 1
ATOM 536 C C . GLN A 1 72 ? -7.891 14.251 4.040 1.00 80.19 72 GLN A C 1
ATOM 538 O O . GLN A 1 72 ? -8.766 14.084 4.887 1.00 80.19 72 GLN A O 1
ATOM 543 N N . ARG A 1 73 ? -7.113 15.343 4.016 1.00 78.50 73 ARG A N 1
ATOM 544 C CA . ARG A 1 73 ? -7.212 16.438 5.000 1.00 78.50 73 ARG A CA 1
ATOM 545 C C . ARG A 1 73 ? -8.568 17.146 4.969 1.00 78.50 73 ARG A C 1
ATOM 547 O O . ARG A 1 73 ? -9.121 17.455 6.019 1.00 78.50 73 ARG A O 1
ATOM 554 N N . GLN A 1 74 ? -9.129 17.385 3.783 1.00 76.50 74 GLN A N 1
ATOM 555 C CA . GLN A 1 74 ? -10.456 18.001 3.650 1.00 76.50 74 GLN A CA 1
ATOM 556 C C . GLN A 1 74 ? -11.574 17.108 4.201 1.00 76.50 74 GLN A C 1
ATOM 558 O O . GLN A 1 74 ? -12.522 17.617 4.796 1.00 76.50 74 GLN A O 1
ATOM 563 N N . ALA A 1 75 ? -11.465 15.785 4.038 1.00 68.06 75 ALA A N 1
ATOM 564 C CA . ALA A 1 75 ? -12.423 14.841 4.608 1.00 68.06 75 ALA A CA 1
ATOM 565 C C . ALA A 1 75 ? -12.400 14.843 6.148 1.00 68.06 75 ALA A C 1
ATOM 567 O O . ALA A 1 75 ? -13.449 14.722 6.772 1.00 68.06 75 ALA A O 1
ATOM 568 N N . THR A 1 76 ? -11.230 15.045 6.765 1.00 60.03 76 THR A N 1
ATOM 569 C CA . THR A 1 76 ? -11.087 15.091 8.232 1.00 60.03 76 THR A CA 1
ATOM 570 C C . THR A 1 76 ? -11.538 16.417 8.846 1.00 60.03 76 THR A C 1
ATOM 572 O O . THR A 1 76 ? -11.941 16.443 10.003 1.00 60.03 76 THR A O 1
ATOM 575 N N . GLN A 1 77 ? -11.510 17.522 8.094 1.00 56.03 77 GLN A N 1
ATOM 576 C CA . GLN A 1 77 ? -11.871 18.854 8.602 1.00 56.03 77 GLN A CA 1
ATOM 577 C C . GLN A 1 77 ? -13.384 19.127 8.683 1.00 56.03 77 GLN A C 1
ATOM 579 O O . GLN A 1 77 ? -13.784 20.149 9.235 1.00 56.03 77 GLN A O 1
ATOM 584 N N . ARG A 1 78 ? -14.248 18.234 8.181 1.00 55.41 78 ARG A N 1
ATOM 585 C CA . ARG A 1 78 ? -15.717 18.369 8.268 1.00 55.41 78 ARG A CA 1
ATOM 586 C C . ARG A 1 78 ? -16.289 17.904 9.613 1.00 55.41 78 ARG A C 1
ATOM 588 O O . ARG A 1 78 ? -17.317 17.234 9.668 1.00 55.41 78 ARG A O 1
ATOM 595 N N . VAL A 1 79 ? -15.650 18.282 10.712 1.00 58.72 79 VAL A N 1
ATOM 596 C CA . VAL A 1 79 ? -16.277 18.178 12.029 1.00 58.72 79 VAL A CA 1
ATOM 597 C C . VAL A 1 79 ? -17.043 19.483 12.252 1.00 58.72 79 VAL A C 1
ATOM 599 O O . VAL A 1 79 ? -16.442 20.511 12.553 1.00 58.72 79 VAL A O 1
ATOM 602 N N . SER A 1 80 ? -18.357 19.478 12.011 1.00 64.50 80 SER A N 1
ATOM 603 C CA . SER A 1 80 ? -19.200 20.632 12.338 1.00 64.50 80 SER A CA 1
ATOM 604 C C . SER A 1 80 ? -19.386 20.738 13.854 1.00 64.50 80 SER A C 1
ATOM 606 O O . SER A 1 80 ? -19.278 19.744 14.578 1.00 64.50 80 SER A O 1
ATOM 608 N N . LEU A 1 81 ? -19.654 21.949 14.350 1.00 58.66 81 LEU A N 1
ATOM 609 C CA . LEU A 1 81 ? -19.905 22.171 15.775 1.00 58.66 81 LEU A CA 1
ATOM 610 C C . LEU A 1 81 ? -21.110 21.354 16.266 1.00 58.66 81 LEU A C 1
ATOM 612 O O . LEU A 1 81 ? -21.072 20.869 17.393 1.00 58.66 81 LEU A O 1
ATOM 616 N N . GLU A 1 82 ? -22.127 21.128 15.426 1.00 61.12 82 GLU A N 1
ATOM 617 C CA . GLU A 1 82 ? -23.262 20.265 15.782 1.00 61.12 82 GLU A CA 1
ATOM 618 C C . GLU A 1 82 ? -22.818 18.818 16.056 1.00 61.12 82 GLU A C 1
ATOM 620 O O . GLU A 1 82 ? -23.195 18.251 17.079 1.00 61.12 82 GLU A O 1
ATOM 625 N N . ASN A 1 83 ? -21.930 18.260 15.221 1.00 62.56 83 ASN A N 1
ATOM 626 C CA . ASN A 1 83 ? -21.408 16.903 15.412 1.00 62.56 83 ASN A CA 1
ATOM 627 C C . ASN A 1 83 ? -20.589 16.773 16.705 1.00 62.56 83 ASN A C 1
ATOM 629 O O . ASN A 1 83 ? -20.663 15.738 17.363 1.00 62.56 83 ASN A O 1
ATOM 633 N N . LEU A 1 84 ? -19.838 17.816 17.092 1.00 61.31 84 LEU A N 1
ATOM 634 C CA . LEU A 1 84 ? -19.114 17.838 18.370 1.00 61.31 84 LEU A CA 1
ATOM 635 C C . LEU A 1 84 ? -20.075 17.802 19.561 1.00 61.31 84 LEU A C 1
ATOM 637 O O . LEU A 1 84 ? -19.845 17.051 20.510 1.00 61.31 84 LEU A O 1
ATOM 641 N N . PHE A 1 85 ? -21.167 18.568 19.504 1.00 59.19 85 PHE A N 1
ATOM 642 C CA . PHE A 1 85 ? -22.188 18.570 20.553 1.00 59.19 85 PHE A CA 1
ATOM 643 C C . PHE A 1 85 ? -22.929 17.233 20.658 1.00 59.19 85 PHE A C 1
ATOM 645 O O . PHE A 1 85 ? -23.205 16.794 21.775 1.00 59.19 85 PHE A O 1
ATOM 652 N N . ASP A 1 86 ? -23.194 16.554 19.542 1.00 63.72 86 ASP A N 1
ATOM 653 C CA . ASP A 1 86 ? -23.814 15.226 19.553 1.00 63.72 86 ASP A CA 1
ATOM 654 C C . ASP A 1 86 ? -22.861 14.147 20.089 1.00 63.72 86 ASP A C 1
ATOM 656 O O . ASP A 1 86 ? -23.276 13.315 20.899 1.00 63.72 86 ASP A O 1
ATOM 660 N N . THR A 1 87 ? -21.562 14.206 19.759 1.00 57.72 87 THR A N 1
ATOM 661 C CA . THR A 1 87 ? -20.556 13.312 20.367 1.00 57.72 87 THR A CA 1
ATOM 662 C C . THR A 1 87 ? -20.350 13.550 21.862 1.00 57.72 87 THR A C 1
ATOM 664 O O . THR A 1 87 ? -20.006 12.612 22.570 1.00 57.72 87 THR A O 1
ATOM 667 N N . LEU A 1 88 ? -20.578 14.772 22.359 1.00 57.25 88 LEU A N 1
ATOM 668 C CA . LEU A 1 88 ? -20.517 15.086 23.793 1.00 57.25 88 LEU A CA 1
ATOM 669 C C . LEU A 1 88 ? -21.799 14.678 24.543 1.00 57.25 88 LEU A C 1
ATOM 671 O O . LEU A 1 88 ? -21.733 14.362 25.729 1.00 57.25 88 LEU A O 1
ATOM 675 N N . LYS A 1 89 ? -22.963 14.686 23.874 1.00 57.16 89 LYS A N 1
ATOM 676 C CA . LYS A 1 89 ? -24.255 14.245 24.438 1.00 57.16 89 LYS A CA 1
ATOM 677 C C . LYS A 1 89 ? -24.414 12.726 24.466 1.00 57.16 89 LYS A C 1
ATOM 679 O O . LYS A 1 89 ? -25.121 12.214 25.334 1.00 57.16 89 LYS A O 1
ATOM 684 N N . ALA A 1 90 ? -23.768 12.013 23.547 1.00 56.81 90 ALA A N 1
ATOM 685 C CA . ALA A 1 90 ? -23.632 10.563 23.591 1.00 56.81 90 ALA A CA 1
ATOM 686 C C . ALA A 1 90 ? -22.646 10.175 24.709 1.00 56.81 90 ALA A C 1
ATOM 688 O O . ALA A 1 90 ? -21.474 9.910 24.457 1.00 56.81 90 ALA A O 1
ATOM 689 N N . GLY A 1 91 ? -23.109 10.221 25.961 1.00 54.41 91 GLY A N 1
ATOM 690 C CA . GLY A 1 91 ? -22.317 9.850 27.135 1.00 54.41 91 GLY A CA 1
ATOM 691 C C . GLY A 1 91 ? 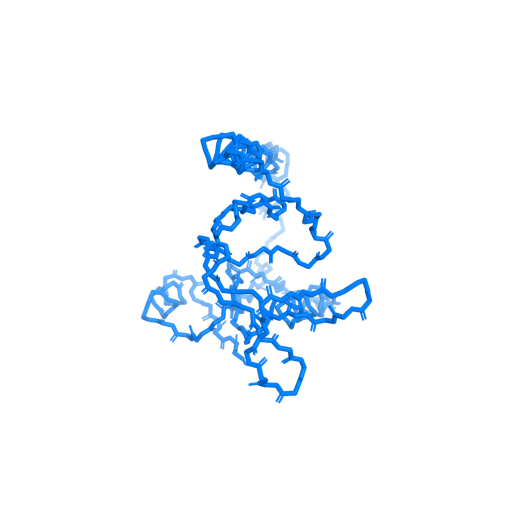-21.624 8.488 26.989 1.00 54.41 91 GLY A C 1
ATOM 692 O O . GLY A 1 91 ? -22.157 7.608 26.322 1.00 54.41 91 GLY A O 1
ATOM 693 N N . GLU A 1 92 ? -20.435 8.365 27.597 1.00 58.56 92 GLU A N 1
ATOM 694 C CA . GLU A 1 92 ? -19.565 7.175 27.742 1.00 58.56 92 GLU A CA 1
ATOM 695 C C . GLU A 1 92 ? -19.883 5.959 26.845 1.00 58.56 92 GLU A C 1
ATOM 697 O O . GLU A 1 92 ? -20.036 4.832 27.320 1.00 58.56 92 GLU A O 1
ATOM 702 N N . LEU A 1 93 ? -19.927 6.140 25.523 1.00 61.09 93 LEU A N 1
ATOM 703 C CA . LEU A 1 93 ? -19.788 4.998 24.628 1.00 61.09 93 LEU A CA 1
ATOM 704 C C . LEU A 1 93 ? -18.370 4.468 24.816 1.00 61.09 93 LEU A C 1
ATOM 706 O O . LEU A 1 93 ? -17.394 5.171 24.544 1.00 61.09 93 LEU A O 1
ATOM 710 N N . LYS A 1 94 ? -18.246 3.235 25.309 1.00 71.19 94 LYS A N 1
ATOM 711 C CA . LYS A 1 94 ? -16.939 2.607 25.494 1.00 71.19 94 LYS A CA 1
ATOM 712 C C . LYS A 1 94 ? -16.332 2.391 24.113 1.00 71.19 94 LYS A C 1
ATOM 714 O O . LYS A 1 94 ? -16.848 1.606 23.321 1.00 71.19 94 LYS A O 1
ATOM 719 N N . SER A 1 95 ? -15.260 3.106 23.794 1.00 77.81 95 SER A N 1
ATOM 720 C CA . SER A 1 95 ? -14.539 2.895 22.544 1.00 77.81 95 SER A CA 1
ATOM 721 C C . SER A 1 95 ? -13.435 1.864 22.736 1.00 77.81 95 SER A C 1
ATOM 723 O O . SER A 1 95 ? -12.680 1.907 23.706 1.00 77.81 95 SER A O 1
ATOM 725 N N . VAL A 1 96 ? -13.334 0.932 21.793 1.00 85.44 96 VAL A N 1
ATOM 726 C CA . VAL A 1 96 ? -12.205 0.005 21.705 1.00 85.44 96 VAL A CA 1
ATOM 727 C C . VAL A 1 96 ? -11.353 0.448 20.532 1.00 85.44 96 VAL A C 1
ATOM 729 O O . VAL A 1 96 ? -11.778 0.375 19.378 1.00 85.44 96 VAL A O 1
ATOM 732 N N . ASN A 1 97 ? -10.160 0.939 20.843 1.00 89.12 97 ASN A N 1
ATOM 733 C CA . ASN A 1 97 ? -9.200 1.377 19.847 1.00 89.12 97 ASN A CA 1
ATOM 734 C C . ASN A 1 97 ? -8.406 0.173 19.335 1.00 89.12 97 ASN A C 1
ATOM 736 O O . ASN A 1 97 ? -7.946 -0.654 20.124 1.00 89.12 97 ASN A O 1
ATOM 740 N N . VAL A 1 98 ? -8.240 0.071 18.018 1.00 90.25 98 VAL A N 1
ATOM 741 C CA . VAL A 1 98 ? -7.517 -1.034 17.377 1.00 90.25 98 VAL A CA 1
ATOM 742 C C . VAL A 1 98 ? -6.519 -0.487 16.361 1.00 90.25 98 VAL A C 1
ATOM 744 O O . VAL A 1 98 ? -6.823 0.440 15.606 1.00 90.25 98 VAL A O 1
ATOM 747 N N . ILE A 1 99 ? -5.326 -1.070 16.347 1.00 91.25 99 ILE A N 1
ATOM 748 C CA . ILE A 1 99 ? -4.292 -0.874 15.336 1.00 91.25 99 ILE A CA 1
ATOM 749 C C . ILE A 1 99 ? -4.188 -2.165 14.531 1.00 91.25 99 ILE A C 1
ATOM 751 O O . ILE A 1 99 ? -4.034 -3.239 15.105 1.00 91.25 99 ILE A O 1
ATOM 755 N N . ILE A 1 100 ? -4.279 -2.059 13.209 1.00 91.06 100 ILE A N 1
ATOM 756 C CA . ILE A 1 100 ? -4.266 -3.202 12.295 1.00 91.06 100 ILE A CA 1
ATOM 757 C C . ILE A 1 100 ? -2.957 -3.207 11.510 1.00 91.06 100 ILE A C 1
ATOM 759 O O . ILE A 1 100 ? -2.622 -2.241 10.819 1.00 91.06 100 ILE A O 1
ATOM 763 N N . LYS A 1 101 ? -2.243 -4.321 11.580 1.00 90.69 101 LYS A N 1
ATOM 764 C CA . LYS A 1 101 ? -1.119 -4.666 10.719 1.00 90.69 101 LYS A CA 1
ATOM 765 C C . LYS A 1 101 ? -1.484 -5.936 9.969 1.00 90.69 101 LYS A C 1
ATOM 767 O O . LYS A 1 101 ? -2.215 -6.763 10.491 1.00 90.69 101 LYS A O 1
ATOM 772 N N . ALA A 1 102 ? -1.055 -6.060 8.724 1.00 87.38 102 ALA A N 1
ATOM 773 C CA . ALA A 1 102 ? -1.175 -7.317 7.996 1.00 87.38 102 ALA A CA 1
ATOM 774 C C . ALA A 1 102 ? -0.097 -7.396 6.920 1.00 87.38 102 ALA A C 1
ATOM 776 O O . ALA A 1 102 ? 0.459 -6.379 6.504 1.00 87.38 102 ALA A O 1
ATOM 777 N N . ASP A 1 103 ? 0.151 -8.599 6.415 1.00 84.50 103 ASP A N 1
ATOM 778 C CA . ASP A 1 103 ? 1.178 -8.831 5.396 1.00 84.50 103 ASP A CA 1
ATOM 779 C C . ASP A 1 103 ? 0.862 -8.163 4.051 1.00 84.50 103 ASP A C 1
ATOM 781 O O . ASP A 1 103 ? 1.767 -7.760 3.321 1.00 84.50 103 ASP A O 1
ATOM 785 N N . VAL A 1 104 ? -0.426 -8.038 3.711 1.00 85.94 104 VAL A N 1
ATOM 786 C CA . VAL A 1 104 ? -0.894 -7.497 2.428 1.00 85.94 104 VAL A CA 1
ATOM 787 C C . VAL A 1 104 ? -2.051 -6.518 2.612 1.00 85.94 104 VAL A C 1
ATOM 789 O O . VAL A 1 104 ? -2.894 -6.680 3.495 1.00 85.94 104 VAL A O 1
ATOM 792 N N . GLN A 1 105 ? -2.132 -5.529 1.717 1.00 81.12 105 GLN A N 1
ATOM 793 C CA . GLN A 1 105 ? -3.145 -4.463 1.737 1.00 81.12 105 GLN A CA 1
ATOM 794 C C . GLN A 1 105 ? -4.585 -5.001 1.779 1.00 81.12 105 GLN A C 1
ATOM 796 O O . GLN A 1 105 ? -5.409 -4.505 2.544 1.00 81.12 105 GLN A O 1
ATOM 801 N N . GLY A 1 106 ? -4.881 -6.060 1.017 1.00 83.56 106 GLY A N 1
ATOM 802 C CA . GLY A 1 106 ? -6.227 -6.642 0.972 1.00 83.56 106 GLY A CA 1
ATOM 803 C C . GLY A 1 106 ? -6.695 -7.212 2.316 1.00 83.56 106 GLY A C 1
ATOM 804 O O . GLY A 1 106 ? -7.876 -7.121 2.645 1.00 83.56 106 GLY A O 1
ATOM 805 N N . SER A 1 107 ? -5.776 -7.742 3.129 1.00 86.75 107 SER A N 1
ATOM 806 C CA . SER A 1 107 ? -6.100 -8.250 4.467 1.00 86.75 107 SER A CA 1
ATOM 807 C C . SER A 1 107 ? -6.426 -7.112 5.433 1.00 86.75 107 SER A C 1
ATOM 809 O O . SER A 1 107 ? -7.386 -7.218 6.194 1.00 86.75 107 SER A O 1
ATOM 811 N N . VAL A 1 108 ? -5.683 -5.999 5.360 1.00 87.19 108 VAL A N 1
ATOM 812 C CA . VAL A 1 108 ? -5.951 -4.795 6.166 1.00 87.19 108 VAL A CA 1
ATOM 813 C C . VAL A 1 108 ? -7.352 -4.256 5.875 1.00 87.19 108 VAL A C 1
ATOM 815 O O . VAL A 1 108 ? -8.111 -3.958 6.800 1.00 87.19 108 VAL A O 1
ATOM 818 N N . GLU A 1 109 ? -7.718 -4.164 4.597 1.00 84.75 109 GLU A N 1
ATOM 819 C CA . GLU A 1 10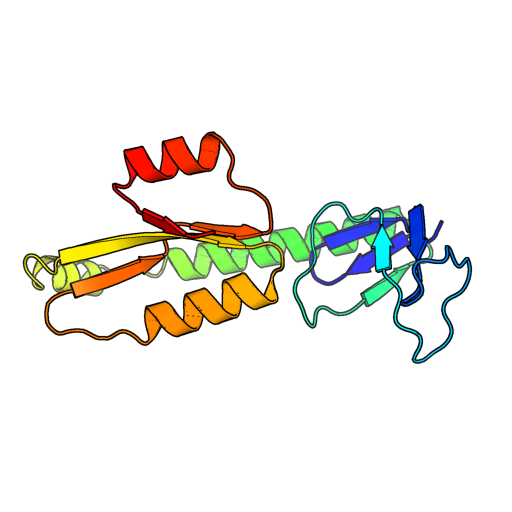9 ? -9.030 -3.674 4.165 1.00 84.75 109 GLU A CA 1
ATOM 820 C C . GLU A 1 109 ? -10.162 -4.613 4.598 1.00 84.75 109 GLU A C 1
ATOM 822 O O . GLU A 1 109 ? -11.164 -4.161 5.159 1.00 84.75 109 GLU A O 1
ATOM 827 N N . ALA A 1 110 ? -9.986 -5.925 4.414 1.00 86.56 110 ALA A N 1
ATOM 828 C CA . ALA A 1 110 ? -10.971 -6.925 4.814 1.00 86.56 110 ALA A CA 1
ATOM 829 C C . ALA A 1 110 ? -11.206 -6.939 6.334 1.00 86.56 110 ALA A C 1
ATOM 831 O O . ALA A 1 110 ? -12.357 -7.001 6.783 1.00 86.56 110 ALA A O 1
ATOM 832 N N . LEU A 1 111 ? -10.136 -6.845 7.131 1.00 86.56 111 LEU A N 1
ATOM 833 C CA . LEU A 1 111 ? -10.236 -6.809 8.589 1.00 86.56 111 LEU A CA 1
ATOM 834 C C . LEU A 1 111 ? -10.888 -5.509 9.065 1.00 86.56 111 LEU A C 1
ATOM 836 O O . LEU A 1 111 ? -11.796 -5.549 9.893 1.00 86.56 111 LEU A O 1
ATOM 840 N N . SER A 1 112 ? -10.491 -4.372 8.489 1.00 87.00 112 SER A N 1
ATOM 841 C CA . SER A 1 112 ? -11.070 -3.065 8.814 1.00 87.00 112 SER A CA 1
ATOM 842 C C . SER A 1 112 ? -12.576 -3.041 8.558 1.00 87.00 112 SER A C 1
ATOM 844 O O . SER A 1 112 ? -13.351 -2.647 9.429 1.00 87.00 112 SER A O 1
ATOM 846 N N . ALA A 1 113 ? -13.007 -3.538 7.396 1.00 87.00 113 ALA A N 1
ATOM 847 C CA . ALA A 1 113 ? -14.421 -3.622 7.045 1.00 87.00 113 ALA A CA 1
ATOM 848 C C . ALA A 1 113 ? -15.196 -4.592 7.951 1.00 87.00 113 ALA A C 1
ATOM 850 O O . ALA A 1 113 ? -16.364 -4.354 8.251 1.00 87.00 113 ALA A O 1
ATOM 851 N N . SER A 1 114 ? -14.567 -5.686 8.386 1.00 86.50 114 SER A N 1
ATOM 852 C CA . SER A 1 114 ? -15.196 -6.658 9.286 1.00 86.50 114 SER A CA 1
ATOM 853 C C . SER A 1 114 ? -15.376 -6.085 10.689 1.00 86.50 114 SER A C 1
ATOM 855 O O . SER A 1 114 ? -16.459 -6.200 11.252 1.00 86.50 114 SER A O 1
ATOM 857 N N . LEU A 1 115 ? -14.359 -5.403 11.222 1.00 84.31 115 LEU A N 1
ATOM 858 C CA . LEU A 1 115 ? -14.406 -4.764 12.538 1.00 84.31 115 LEU A CA 1
ATOM 859 C C . LEU A 1 115 ? -15.391 -3.591 12.584 1.00 84.31 115 LEU A C 1
ATOM 861 O O . LEU A 1 115 ? -16.083 -3.421 13.580 1.00 84.31 115 LEU A O 1
ATOM 865 N N . GLN A 1 116 ? -15.511 -2.820 11.501 1.00 83.25 116 GLN A N 1
ATOM 866 C CA . GLN A 1 116 ? -16.492 -1.732 11.406 1.00 83.25 116 GLN A CA 1
ATOM 867 C C . GLN A 1 116 ? -17.946 -2.218 11.330 1.00 83.25 116 GLN A C 1
ATOM 869 O O . GLN A 1 116 ? -18.850 -1.462 11.668 1.00 83.25 116 GLN A O 1
ATOM 874 N N . LYS A 1 117 ? -18.189 -3.458 10.884 1.00 83.50 117 LYS A N 1
ATOM 875 C CA . LYS A 1 117 ? -19.532 -4.067 10.864 1.00 83.50 117 LYS A CA 1
ATOM 876 C C . LYS A 1 117 ? -19.976 -4.592 12.228 1.00 83.50 117 LYS A C 1
ATOM 878 O O . LYS A 1 117 ? -21.148 -4.927 12.379 1.00 83.50 117 LYS A O 1
ATOM 883 N N . ILE A 1 118 ? -19.057 -4.719 13.185 1.00 79.81 118 ILE A N 1
ATOM 884 C CA . ILE A 1 118 ? -19.385 -5.139 14.545 1.00 79.81 118 ILE A CA 1
ATOM 885 C C . ILE A 1 118 ? -20.044 -3.948 15.235 1.00 79.81 118 ILE A C 1
ATOM 887 O O . ILE A 1 118 ? -19.368 -3.062 15.751 1.00 79.81 118 ILE A O 1
ATOM 891 N N . ASP A 1 119 ? -21.371 -3.937 15.207 1.00 71.88 119 ASP A N 1
ATOM 892 C CA . ASP A 1 119 ? -22.184 -2.980 15.944 1.00 71.88 119 ASP A CA 1
ATOM 893 C C . ASP A 1 119 ? -22.759 -3.687 17.172 1.00 71.88 119 ASP A C 1
ATOM 895 O O . ASP A 1 119 ? -23.583 -4.598 17.062 1.00 71.88 119 ASP A O 1
ATOM 899 N N . VAL A 1 120 ? -22.240 -3.333 18.346 1.00 78.88 120 VAL A N 1
ATOM 900 C CA . VAL A 1 120 ? -22.691 -3.862 19.635 1.00 78.88 120 VAL A CA 1
ATOM 901 C C . VAL A 1 120 ? -23.158 -2.681 20.467 1.00 78.88 120 VAL A C 1
ATOM 903 O O . VAL A 1 120 ? -22.421 -1.710 20.644 1.00 78.88 120 VAL A O 1
ATOM 906 N N . GLU A 1 121 ? -24.373 -2.771 21.004 1.00 71.38 121 GLU A N 1
ATOM 907 C CA . GLU A 1 121 ? -24.950 -1.715 21.832 1.00 71.38 121 GLU A CA 1
ATOM 908 C C . GLU A 1 121 ? -23.998 -1.339 22.984 1.00 71.38 121 GLU A C 1
ATOM 910 O O . GLU A 1 121 ? -23.650 -2.160 23.835 1.00 71.38 121 GLU A O 1
ATOM 915 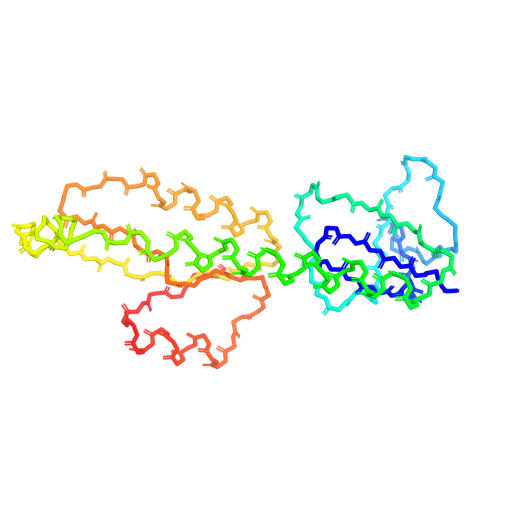N N . GLY A 1 122 ? -23.549 -0.081 22.991 1.00 71.12 122 GLY A N 1
ATOM 916 C CA . GLY A 1 122 ? -22.680 0.480 24.029 1.00 71.12 122 GLY A CA 1
ATOM 917 C C . GLY A 1 122 ? -21.168 0.370 23.788 1.00 71.12 122 GLY A C 1
ATOM 918 O O . GLY A 1 122 ? -20.410 0.910 24.599 1.00 71.12 122 GLY A O 1
ATOM 919 N N . VAL A 1 123 ? -20.708 -0.265 22.699 1.00 78.44 123 VAL A N 1
ATOM 920 C CA . VAL A 1 123 ? -19.274 -0.370 22.369 1.00 78.44 123 VAL A CA 1
ATOM 921 C C . VAL A 1 123 ? -18.998 0.032 20.922 1.00 78.44 123 VAL A C 1
ATOM 923 O O . VAL A 1 123 ? -19.542 -0.550 19.992 1.00 78.44 123 VAL A O 1
ATOM 926 N N . LYS A 1 124 ? -18.086 0.991 20.720 1.00 80.94 124 LYS A N 1
ATOM 927 C CA . LYS A 1 124 ? -17.669 1.444 19.385 1.00 80.94 124 LYS A CA 1
ATOM 928 C C . LYS A 1 124 ? -16.236 1.021 19.079 1.00 80.94 124 LYS A C 1
ATOM 930 O O . LYS A 1 124 ? -15.296 1.496 19.717 1.00 80.94 124 LYS A O 1
ATOM 935 N N . VAL A 1 125 ? -16.047 0.189 18.059 1.00 84.62 125 VAL A N 1
ATOM 936 C CA . VAL A 1 125 ? -14.704 -0.148 17.566 1.00 84.62 125 VAL A CA 1
ATOM 937 C C . VAL A 1 125 ? -14.175 1.003 16.709 1.00 84.62 125 VAL A C 1
ATOM 939 O O . VAL A 1 125 ? -14.826 1.432 15.757 1.00 84.62 125 VAL A O 1
ATOM 942 N N . THR A 1 126 ? -12.998 1.525 17.051 1.00 84.62 126 THR A N 1
ATOM 943 C CA . THR A 1 126 ? -12.343 2.622 16.325 1.00 84.62 126 THR A CA 1
ATOM 944 C C . THR A 1 126 ? -10.963 2.180 15.856 1.00 84.62 126 THR A C 1
ATOM 946 O O . THR A 1 126 ? -10.117 1.786 16.654 1.00 84.62 126 THR A O 1
ATOM 949 N N . ILE A 1 127 ? -10.726 2.250 14.547 1.00 88.25 127 ILE A N 1
ATOM 950 C CA . ILE A 1 127 ? -9.432 1.906 13.951 1.00 88.25 127 ILE A CA 1
ATOM 951 C C . ILE A 1 127 ? -8.552 3.156 13.993 1.00 88.25 127 ILE A C 1
ATOM 953 O O . ILE A 1 127 ? -8.828 4.130 13.294 1.00 88.25 127 ILE A O 1
ATOM 957 N N . VAL A 1 128 ? -7.522 3.136 14.839 1.00 87.31 128 VAL A N 1
ATOM 958 C CA . VAL A 1 128 ? -6.603 4.271 15.042 1.00 87.31 128 VAL A CA 1
ATOM 959 C C . VAL A 1 128 ? -5.560 4.323 13.933 1.00 87.31 128 VAL A C 1
ATOM 961 O O . VAL A 1 128 ? -5.247 5.391 13.411 1.00 87.31 128 VAL A O 1
ATOM 964 N N . HIS A 1 129 ? -5.026 3.162 13.561 1.00 87.06 129 HIS A N 1
ATOM 965 C CA . HIS A 1 129 ? -4.026 3.049 12.513 1.00 87.06 129 HIS A CA 1
ATOM 966 C C . HIS A 1 129 ? -4.144 1.703 11.803 1.00 87.06 129 HIS A C 1
ATOM 968 O O . HIS A 1 129 ? -4.437 0.685 12.423 1.00 87.06 129 HIS A O 1
ATOM 974 N N . SER A 1 130 ? -3.917 1.706 10.495 1.00 87.62 130 SER A N 1
ATOM 975 C CA . SER A 1 130 ? -3.960 0.514 9.656 1.00 87.62 130 SER A CA 1
ATOM 976 C C . SER A 1 130 ? -2.835 0.595 8.634 1.00 87.62 130 SER A C 1
ATOM 978 O O . SER A 1 130 ? -2.794 1.556 7.861 1.00 87.62 130 SER A O 1
ATOM 980 N N . ALA A 1 131 ? -1.924 -0.373 8.626 1.00 85.56 131 ALA A N 1
ATOM 981 C CA . ALA A 1 131 ? -0.799 -0.380 7.697 1.00 85.56 131 ALA A CA 1
ATOM 982 C C . ALA A 1 131 ? -0.377 -1.801 7.318 1.00 85.56 131 ALA A C 1
ATOM 984 O O . ALA A 1 131 ? -0.691 -2.768 8.004 1.00 85.56 131 ALA A O 1
ATOM 985 N N . VAL A 1 132 ? 0.353 -1.912 6.213 1.00 86.88 132 VAL A N 1
ATOM 986 C CA . VAL A 1 132 ? 0.910 -3.180 5.734 1.00 86.88 132 VAL A CA 1
ATOM 987 C C . VAL A 1 132 ? 2.325 -3.359 6.278 1.00 86.88 132 VAL A C 1
ATOM 989 O O . VAL A 1 132 ? 3.098 -2.401 6.323 1.00 86.88 132 VAL A O 1
ATOM 992 N N . GLY A 1 133 ? 2.668 -4.587 6.657 1.00 85.19 133 GLY A N 1
ATOM 993 C CA . GLY A 1 133 ? 3.994 -4.979 7.124 1.00 85.19 133 GLY A CA 1
ATOM 994 C C . GLY A 1 133 ? 4.030 -5.410 8.588 1.00 85.19 133 GLY A C 1
ATOM 995 O O . GLY A 1 133 ? 3.017 -5.435 9.284 1.00 85.19 133 GLY A O 1
ATOM 996 N N . ALA A 1 134 ? 5.233 -5.758 9.046 1.00 87.94 134 ALA A N 1
ATOM 997 C CA . ALA A 1 134 ? 5.465 -6.211 10.411 1.00 87.94 134 ALA A CA 1
ATOM 998 C C . ALA A 1 134 ? 5.191 -5.105 11.443 1.00 87.94 134 ALA A C 1
ATOM 1000 O O . ALA A 1 134 ? 5.369 -3.913 11.173 1.00 87.94 134 ALA A O 1
ATOM 1001 N N . ILE A 1 135 ? 4.804 -5.526 12.647 1.00 89.31 135 ILE A N 1
ATOM 1002 C CA . ILE A 1 135 ? 4.630 -4.643 13.803 1.00 89.31 135 ILE A CA 1
ATOM 1003 C C . ILE A 1 135 ? 5.999 -4.081 14.204 1.00 89.31 135 ILE A C 1
ATOM 1005 O O . ILE A 1 135 ? 6.958 -4.838 14.375 1.00 89.31 135 ILE A O 1
ATOM 1009 N N . ASN A 1 136 ? 6.090 -2.760 14.353 1.00 91.50 136 ASN A N 1
ATOM 1010 C CA . ASN A 1 136 ? 7.309 -2.065 14.762 1.00 91.50 136 ASN A CA 1
ATOM 1011 C C . ASN A 1 136 ? 7.141 -1.344 16.113 1.00 91.50 136 ASN A C 1
ATOM 1013 O O . ASN A 1 136 ? 6.052 -1.279 16.679 1.00 91.50 136 ASN A O 1
ATOM 1017 N N . GLU A 1 137 ? 8.233 -0.785 16.637 1.00 90.88 137 GLU A N 1
ATOM 1018 C CA . GLU A 1 137 ? 8.231 -0.064 17.918 1.00 90.88 137 GLU A CA 1
ATOM 1019 C C . GLU A 1 137 ? 7.299 1.156 17.907 1.00 90.88 137 GLU A C 1
ATOM 1021 O O . GLU A 1 137 ? 6.614 1.426 18.890 1.00 90.88 137 GLU A O 1
ATOM 1026 N N . SER A 1 138 ? 7.197 1.852 16.771 1.00 89.88 138 SER A N 1
ATOM 1027 C CA . SER A 1 138 ? 6.304 3.004 16.616 1.00 89.88 138 SER A CA 1
ATOM 1028 C C . SER A 1 138 ? 4.829 2.617 16.765 1.00 89.88 138 SER A C 1
ATOM 1030 O O . SER A 1 138 ? 4.050 3.387 17.326 1.00 89.88 138 SER A O 1
ATOM 1032 N N . ASP A 1 139 ? 4.451 1.419 16.312 1.00 89.50 139 ASP A N 1
ATOM 1033 C CA . ASP A 1 139 ? 3.103 0.875 16.484 1.00 89.50 139 ASP A CA 1
ATOM 1034 C C . ASP A 1 139 ? 2.806 0.581 17.960 1.00 89.50 139 ASP A C 1
ATOM 1036 O O . ASP A 1 139 ? 1.703 0.856 18.430 1.00 89.50 139 ASP A O 1
ATOM 1040 N N . VAL A 1 140 ? 3.800 0.082 18.706 1.00 90.31 140 VAL A N 1
ATOM 1041 C CA . VAL A 1 140 ? 3.690 -0.163 20.154 1.00 90.31 140 VAL A CA 1
ATOM 1042 C C . VAL A 1 140 ? 3.527 1.149 20.915 1.00 90.31 140 VAL A C 1
ATOM 1044 O O . VAL A 1 140 ? 2.605 1.277 21.717 1.00 90.31 140 VAL A O 1
ATOM 1047 N N . THR A 1 141 ? 4.339 2.165 20.611 1.00 92.69 141 THR A N 1
ATOM 1048 C CA . THR A 1 141 ? 4.199 3.495 21.224 1.00 92.69 141 THR A CA 1
ATOM 1049 C C . THR A 1 141 ? 2.829 4.113 20.930 1.00 92.69 141 THR A C 1
ATOM 1051 O O . THR A 1 141 ? 2.209 4.712 21.810 1.00 92.69 141 THR A O 1
ATOM 1054 N N . LEU A 1 142 ? 2.320 3.955 19.703 1.00 89.88 142 LEU A N 1
ATOM 1055 C CA . LEU A 1 142 ? 0.994 4.448 19.332 1.00 89.88 142 LEU A CA 1
ATOM 1056 C C . LEU A 1 142 ? -0.126 3.705 20.077 1.00 89.88 142 LEU A C 1
ATOM 1058 O O . LEU A 1 142 ? -1.109 4.332 20.484 1.00 89.88 142 LEU A O 1
ATOM 1062 N N . ALA A 1 143 ? 0.030 2.393 20.264 1.00 90.38 143 ALA A N 1
ATOM 1063 C CA . ALA A 1 143 ? -0.900 1.561 21.016 1.00 90.38 143 ALA A CA 1
ATOM 1064 C C . ALA A 1 143 ? -0.971 1.978 22.487 1.00 90.38 143 ALA A C 1
ATOM 1066 O O . ALA A 1 143 ? -2.070 2.147 23.011 1.00 90.38 143 ALA A O 1
ATOM 1067 N N . GLU A 1 144 ? 0.176 2.218 23.126 1.00 90.44 144 GLU A N 1
ATOM 1068 C CA . GLU A 1 144 ? 0.242 2.703 24.509 1.00 90.44 144 GLU A CA 1
ATOM 1069 C C . GLU A 1 144 ? -0.392 4.090 24.656 1.00 90.44 144 GLU A C 1
ATOM 1071 O O . GLU A 1 144 ? -1.237 4.296 25.525 1.00 90.44 144 GLU A O 1
ATOM 1076 N N . ALA A 1 145 ? -0.050 5.031 23.769 1.00 89.50 145 ALA A N 1
ATOM 1077 C CA . ALA A 1 145 ? -0.581 6.394 23.819 1.00 89.50 145 ALA A CA 1
ATOM 1078 C C . ALA A 1 145 ? -2.102 6.455 23.595 1.00 89.50 145 ALA A C 1
ATOM 1080 O O . ALA A 1 145 ? -2.778 7.326 24.142 1.00 89.50 145 ALA A O 1
ATOM 1081 N N . SER A 1 146 ? -2.640 5.538 22.787 1.00 85.94 146 SER A N 1
ATOM 1082 C CA . SER A 1 146 ? -4.057 5.516 22.398 1.00 85.94 146 SER A CA 1
ATOM 1083 C C . SER A 1 146 ? -4.879 4.459 23.143 1.00 85.94 146 SER A C 1
ATOM 1085 O O . SER A 1 146 ? -6.063 4.300 22.842 1.00 85.94 146 SER A O 1
ATOM 1087 N N . ASN A 1 147 ? -4.267 3.716 24.073 1.00 87.38 147 ASN A N 1
ATOM 1088 C CA . ASN A 1 147 ? -4.842 2.545 24.739 1.00 87.38 147 ASN A CA 1
ATOM 1089 C C . ASN A 1 147 ? -5.518 1.574 23.744 1.00 87.38 147 ASN A C 1
ATOM 1091 O O . ASN A 1 147 ? -6.690 1.214 23.892 1.00 87.38 147 ASN A O 1
ATOM 1095 N N . ALA A 1 148 ? -4.794 1.234 22.674 1.00 90.25 148 ALA A N 1
ATOM 1096 C CA . ALA A 1 148 ? -5.287 0.449 21.547 1.00 90.25 148 ALA A CA 1
ATOM 1097 C C . ALA A 1 148 ? -4.729 -0.981 21.539 1.00 90.25 148 ALA A C 1
ATOM 1099 O O . ALA A 1 148 ? -3.596 -1.224 21.948 1.00 90.25 148 ALA A O 1
ATOM 1100 N N . PHE A 1 149 ? -5.503 -1.926 21.008 1.00 90.12 149 PHE A N 1
ATOM 1101 C CA . PHE A 1 149 ? -5.049 -3.296 20.763 1.00 90.12 149 PHE A CA 1
ATOM 1102 C C . PHE A 1 149 ? -4.378 -3.401 19.396 1.00 90.12 149 PHE A C 1
ATOM 1104 O O . PHE A 1 149 ? -4.920 -2.909 18.408 1.00 90.12 149 PHE A O 1
ATOM 1111 N N . ILE A 1 150 ? -3.228 -4.070 19.320 1.00 90.50 150 ILE A N 1
ATOM 1112 C CA . ILE A 1 150 ? -2.555 -4.354 18.047 1.00 90.50 150 ILE A CA 1
ATOM 1113 C C . ILE A 1 150 ? -3.027 -5.717 17.536 1.00 90.50 150 ILE A C 1
ATOM 1115 O O . ILE A 1 150 ? -2.950 -6.710 18.258 1.00 90.50 150 ILE A O 1
ATOM 1119 N N . VAL A 1 151 ? -3.501 -5.760 16.293 1.00 86.75 151 VAL A N 1
ATOM 1120 C CA . VAL A 1 151 ? -3.899 -6.978 15.579 1.00 86.75 151 VAL A CA 1
ATOM 1121 C C . VAL A 1 151 ? -3.027 -7.100 14.335 1.00 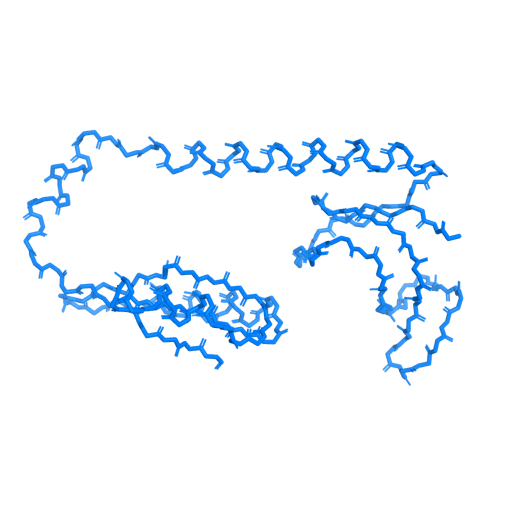86.75 151 VAL A C 1
ATOM 1123 O O . VAL A 1 151 ? -2.944 -6.147 13.563 1.00 86.75 151 VAL A O 1
ATOM 1126 N N . GLY A 1 152 ? -2.357 -8.243 14.191 1.00 83.12 152 GLY A N 1
ATOM 1127 C CA . GLY A 1 152 ? -1.440 -8.588 13.100 1.00 83.12 152 GLY A CA 1
ATOM 1128 C C . GLY A 1 152 ? -1.933 -9.786 12.306 1.00 83.12 152 GLY A C 1
ATOM 1129 O O . GLY A 1 152 ? -2.601 -10.641 12.934 1.00 83.12 152 GLY A O 1
#

Organism: Streptococcus pneumoniae (NCBI:txid1313)

pLDDT: mean 83.09, std 9.79, range [54.41, 92.69]

InterPro domains:
  IPR009000 Translation protein, beta-barrel domain superfamily [SSF50447] (2-51)
  IPR015760 Translation initiation factor IF- 2 [PTHR43381] (2-152)
  IPR023115 Translation initiation factor IF- 2, domain 3 [PF11987] (71-152)
  IPR036925 Translation initiation factor IF-2, domain 3 superfamily [G3DSA:3.40.50.10050] (93-152)
  IPR036925 Translation initiation factor IF-2, domain 3 superfamily [SSF52156] (73-152)
  IPR053905 Elongation factor G-like, domain II [PF22042] (2-50)